Protein AF-A0A0F9F1G6-F1 (afdb_monomer_lite)

Radius of gyration: 12.24 Å; chains: 1; bounding box: 39×17×18 Å

Structure (mmCIF, N/CA/C/O backbone):
data_AF-A0A0F9F1G6-F1
#
_entry.id   AF-A0A0F9F1G6-F1
#
loop_
_atom_site.group_PDB
_atom_site.id
_atom_site.type_symbol
_atom_site.label_atom_id
_atom_site.label_alt_id
_atom_site.label_comp_id
_atom_site.label_asym_id
_atom_site.label_entity_id
_atom_site.label_seq_id
_atom_site.pdbx_PDB_ins_code
_atom_site.Cartn_x
_atom_site.Cartn_y
_atom_site.Cartn_z
_atom_site.occupancy
_atom_site.B_iso_or_equiv
_atom_site.auth_seq_id
_atom_site.auth_comp_id
_atom_site.auth_asym_id
_atom_site.auth_atom_id
_atom_site.pdbx_PDB_model_num
ATOM 1 N N . MET A 1 1 ? -6.753 5.644 7.449 1.00 78.94 1 MET A N 1
ATOM 2 C CA . MET A 1 1 ? -5.510 5.671 6.630 1.00 78.94 1 MET A CA 1
ATOM 3 C C . MET A 1 1 ? -4.416 6.585 7.184 1.00 78.94 1 MET A C 1
ATOM 5 O O . MET A 1 1 ? -4.714 7.637 7.737 1.00 78.94 1 MET A O 1
ATOM 9 N N . LYS A 1 2 ? -3.140 6.199 7.017 1.00 84.81 2 LYS A N 1
ATOM 10 C CA . LYS A 1 2 ? -1.956 7.025 7.323 1.00 84.81 2 LYS A CA 1
ATOM 11 C C . LYS A 1 2 ? -0.962 6.987 6.161 1.00 84.81 2 LYS A C 1
ATOM 13 O O . LYS A 1 2 ? -0.633 5.908 5.680 1.00 84.81 2 LYS A O 1
ATOM 18 N N . THR A 1 3 ? -0.430 8.141 5.769 1.00 90.69 3 THR A N 1
ATOM 19 C CA . THR A 1 3 ? 0.654 8.210 4.780 1.00 90.69 3 THR A CA 1
ATOM 20 C C . THR A 1 3 ? 1.991 7.872 5.433 1.00 90.69 3 THR A C 1
ATOM 22 O O . THR A 1 3 ? 2.333 8.406 6.492 1.00 90.69 3 THR A O 1
ATOM 25 N N . MET A 1 4 ? 2.753 6.975 4.815 1.00 92.44 4 MET A N 1
ATOM 26 C CA . MET A 1 4 ? 4.075 6.565 5.280 1.00 92.44 4 MET A CA 1
ATOM 27 C C . MET A 1 4 ? 4.981 6.165 4.116 1.00 92.44 4 MET A C 1
ATOM 29 O O . MET A 1 4 ? 4.531 6.034 2.984 1.00 92.44 4 MET A O 1
ATOM 33 N N . GLU A 1 5 ? 6.264 5.968 4.401 1.00 94.12 5 GLU A N 1
ATOM 34 C CA . GLU A 1 5 ? 7.210 5.409 3.439 1.00 94.12 5 GLU A CA 1
ATOM 35 C C . GLU A 1 5 ? 7.208 3.875 3.514 1.00 94.12 5 GLU A C 1
ATOM 37 O O . GLU A 1 5 ? 7.242 3.284 4.603 1.00 94.12 5 GLU A O 1
ATOM 42 N N . ALA A 1 6 ? 7.160 3.225 2.354 1.00 92.31 6 ALA A N 1
ATOM 43 C CA . ALA A 1 6 ? 7.194 1.782 2.218 1.00 92.31 6 ALA A CA 1
ATOM 44 C C . ALA A 1 6 ? 8.561 1.240 2.660 1.00 92.31 6 ALA A C 1
ATOM 46 O O . ALA A 1 6 ? 9.580 1.406 1.990 1.00 92.31 6 ALA A O 1
ATOM 47 N N . LYS A 1 7 ? 8.587 0.537 3.796 1.00 92.12 7 LYS A N 1
ATOM 48 C CA . LYS A 1 7 ? 9.812 -0.096 4.318 1.00 92.12 7 LYS A CA 1
ATOM 49 C C . LYS A 1 7 ? 10.260 -1.313 3.503 1.00 92.12 7 LYS A C 1
ATOM 51 O O . LYS A 1 7 ? 11.438 -1.672 3.535 1.00 92.12 7 LYS A O 1
ATOM 56 N N . TYR A 1 8 ? 9.324 -1.932 2.792 1.00 90.31 8 TYR A N 1
ATOM 57 C CA . TYR A 1 8 ? 9.510 -3.138 1.995 1.00 90.31 8 TYR A CA 1
ATOM 58 C C . TYR A 1 8 ? 8.776 -2.973 0.666 1.00 90.31 8 TYR A C 1
ATOM 60 O O . TYR A 1 8 ? 7.817 -2.204 0.592 1.00 90.31 8 TYR A O 1
ATOM 68 N N . ALA A 1 9 ? 9.224 -3.697 -0.361 1.00 91.56 9 ALA A N 1
ATOM 69 C CA . ALA A 1 9 ? 8.460 -3.804 -1.596 1.00 91.56 9 ALA A CA 1
ATOM 70 C C . ALA A 1 9 ? 7.128 -4.515 -1.319 1.00 91.56 9 ALA A C 1
ATOM 72 O O . ALA A 1 9 ? 7.055 -5.411 -0.475 1.00 91.56 9 ALA A O 1
ATOM 73 N N . GLY A 1 10 ? 6.085 -4.103 -2.022 1.00 92.06 10 GLY A N 1
ATOM 74 C CA . GLY A 1 10 ? 4.744 -4.636 -1.869 1.00 92.06 10 GLY A CA 1
ATOM 75 C C . GLY A 1 10 ? 3.916 -4.386 -3.115 1.00 92.06 10 GLY A C 1
ATOM 76 O O . GLY A 1 10 ? 4.440 -4.119 -4.196 1.00 92.06 10 GLY A O 1
ATOM 77 N N . THR A 1 11 ? 2.606 -4.456 -2.953 1.00 92.81 11 THR A N 1
ATOM 78 C CA . THR A 1 11 ? 1.665 -4.265 -4.048 1.00 92.81 11 THR A CA 1
ATOM 79 C C . THR A 1 11 ? 0.504 -3.437 -3.538 1.00 92.81 11 THR A C 1
ATOM 81 O O . THR A 1 11 ? 0.062 -3.611 -2.401 1.00 92.81 11 THR A O 1
ATOM 84 N N . CYS A 1 12 ? 0.036 -2.511 -4.365 1.00 91.50 12 CYS A N 1
ATOM 85 C CA . CYS A 1 12 ? -1.146 -1.735 -4.058 1.00 91.50 12 CYS A CA 1
ATOM 86 C C . CYS A 1 12 ? -2.370 -2.645 -3.971 1.00 91.50 12 CYS A C 1
ATOM 88 O O . CYS A 1 12 ? -2.669 -3.366 -4.918 1.00 91.50 12 CYS A O 1
ATOM 90 N N . VAL A 1 13 ? -3.114 -2.563 -2.873 1.00 89.44 13 VAL A N 1
ATOM 91 C CA . VAL A 1 13 ? -4.339 -3.353 -2.691 1.00 89.44 13 VAL A CA 1
ATOM 92 C C . VAL A 1 13 ? -5.440 -2.935 -3.673 1.00 89.44 13 VAL A C 1
ATOM 94 O O . VAL A 1 13 ? -6.227 -3.776 -4.085 1.00 89.44 13 VAL A O 1
ATOM 97 N N . SER A 1 14 ? -5.470 -1.664 -4.090 1.00 87.56 14 SER A N 1
ATOM 98 C CA . SER A 1 14 ? -6.480 -1.147 -5.025 1.00 87.56 14 SER A CA 1
ATOM 99 C C . SER A 1 14 ? -6.178 -1.518 -6.484 1.00 87.56 14 SER A C 1
ATOM 101 O O . SER A 1 14 ? -6.943 -2.235 -7.121 1.00 87.56 14 SER A O 1
ATOM 103 N N . CYS A 1 15 ? -5.037 -1.077 -7.023 1.00 86.88 15 CYS A N 1
ATOM 104 C CA . CYS A 1 15 ? -4.738 -1.220 -8.454 1.00 86.88 15 CYS A CA 1
ATOM 105 C C . CYS A 1 15 ? -3.776 -2.367 -8.794 1.00 86.88 15 CYS A C 1
ATOM 107 O O . CYS A 1 15 ? -3.426 -2.547 -9.957 1.00 86.88 15 CYS A O 1
ATOM 109 N N . GLN A 1 16 ? -3.288 -3.103 -7.792 1.00 89.75 16 GLN A N 1
ATOM 110 C CA . GLN A 1 16 ? -2.281 -4.160 -7.943 1.00 89.75 16 GLN A CA 1
ATOM 111 C C . GLN A 1 16 ? -0.943 -3.718 -8.568 1.00 89.75 16 GLN A C 1
ATOM 113 O O . GLN A 1 16 ? -0.099 -4.555 -8.888 1.00 89.75 16 GLN A O 1
ATOM 118 N N . ALA A 1 17 ? -0.693 -2.411 -8.695 1.00 89.44 17 ALA A N 1
ATOM 119 C CA . ALA A 1 17 ? 0.606 -1.904 -9.120 1.00 89.44 17 ALA A CA 1
ATOM 120 C C . ALA A 1 17 ? 1.688 -2.227 -8.073 1.00 89.44 17 ALA A C 1
ATOM 122 O O . ALA A 1 17 ? 1.406 -2.205 -6.865 1.00 89.44 17 ALA A O 1
ATOM 123 N N . PRO A 1 18 ? 2.930 -2.510 -8.506 1.00 92.25 18 PRO A N 1
ATOM 124 C CA . PRO A 1 18 ? 4.038 -2.718 -7.587 1.00 92.25 18 PRO A CA 1
ATOM 125 C C . PRO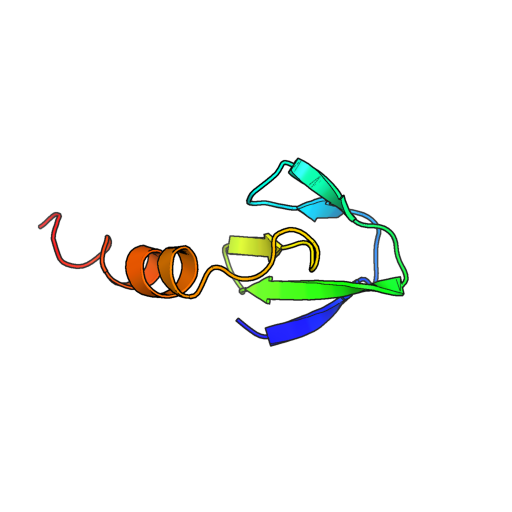 A 1 18 ? 4.313 -1.442 -6.785 1.00 92.25 18 PRO A C 1
ATOM 127 O O . PRO A 1 18 ? 4.287 -0.339 -7.322 1.00 92.25 18 PRO A O 1
ATOM 130 N N . ILE A 1 19 ? 4.584 -1.620 -5.495 1.00 92.25 19 ILE A N 1
ATOM 131 C CA . ILE A 1 19 ? 5.073 -0.588 -4.584 1.00 92.25 19 ILE A CA 1
ATOM 132 C C . ILE A 1 19 ? 6.531 -0.917 -4.288 1.00 92.25 19 ILE A C 1
ATOM 134 O O . ILE A 1 19 ? 6.847 -2.006 -3.798 1.00 92.25 19 ILE A O 1
ATOM 138 N N . TYR A 1 20 ? 7.423 0.025 -4.545 1.00 93.56 20 TYR A N 1
ATOM 139 C CA . TYR A 1 20 ? 8.845 -0.124 -4.284 1.00 93.56 20 TYR A CA 1
ATOM 140 C C . TYR A 1 20 ? 9.222 0.397 -2.895 1.00 93.56 20 TYR A C 1
ATOM 142 O O . TYR A 1 20 ? 8.575 1.262 -2.303 1.00 93.56 20 TYR A O 1
ATOM 150 N N . LYS A 1 21 ? 10.311 -0.147 -2.346 1.00 94.44 21 LYS A N 1
ATOM 151 C CA . LYS A 1 21 ? 10.865 0.322 -1.073 1.00 94.44 21 LYS A CA 1
ATOM 152 C C . LYS A 1 21 ? 11.300 1.785 -1.206 1.00 94.44 21 LYS A C 1
ATOM 154 O O . LYS A 1 21 ? 12.014 2.124 -2.143 1.00 94.44 21 LYS A O 1
ATOM 159 N N . GLY A 1 22 ? 10.928 2.611 -0.233 1.00 92.31 22 GLY A N 1
ATOM 160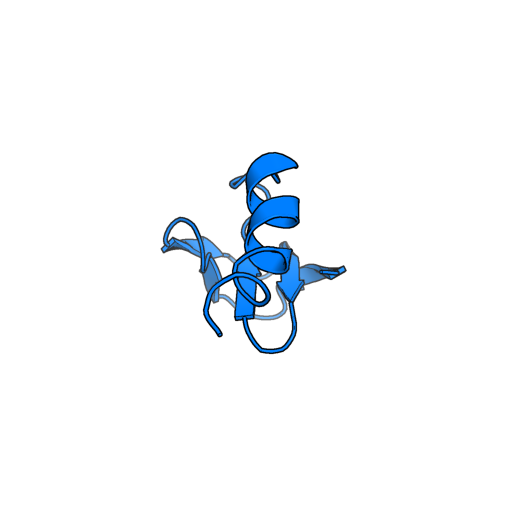 C CA . GLY A 1 22 ? 11.201 4.050 -0.235 1.00 92.31 22 GLY A CA 1
ATOM 161 C C . GLY A 1 22 ? 10.104 4.887 -0.896 1.00 92.31 22 GLY A C 1
ATOM 162 O O . GLY A 1 22 ? 10.148 6.112 -0.820 1.00 92.31 22 GLY A O 1
ATOM 163 N N . GLU A 1 23 ? 9.096 4.264 -1.515 1.00 89.88 23 GLU A N 1
ATOM 164 C CA . GLU A 1 23 ? 7.959 5.007 -2.050 1.00 89.88 23 GLU A CA 1
ATOM 165 C C . GLU A 1 23 ? 7.013 5.459 -0.942 1.00 89.88 23 GLU A C 1
ATOM 167 O O . GLU A 1 23 ? 6.810 4.779 0.067 1.00 89.88 23 GLU A O 1
ATOM 172 N N . LYS A 1 24 ? 6.387 6.618 -1.146 1.00 91.94 24 LYS A N 1
ATOM 173 C CA . LYS A 1 24 ? 5.269 7.041 -0.306 1.00 91.94 24 LYS A CA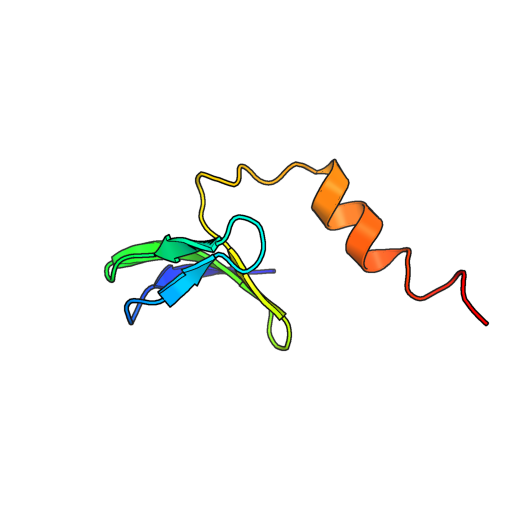 1
ATOM 174 C C . LYS A 1 24 ? 4.059 6.171 -0.625 1.00 91.94 24 LYS A C 1
ATOM 176 O O . LYS A 1 24 ? 3.772 5.916 -1.791 1.00 91.94 24 LYS A O 1
ATOM 181 N N . ILE A 1 25 ? 3.353 5.750 0.415 1.00 90.50 25 ILE A N 1
ATOM 182 C CA . ILE A 1 25 ? 2.135 4.945 0.343 1.00 90.50 25 ILE A CA 1
ATOM 183 C C . ILE A 1 25 ? 1.130 5.422 1.383 1.00 90.50 25 ILE A C 1
ATOM 185 O O . ILE A 1 25 ? 1.506 5.964 2.426 1.00 90.50 25 ILE A O 1
ATOM 189 N N . GLN A 1 26 ? -0.148 5.155 1.142 1.00 90.88 26 GLN A N 1
ATOM 190 C CA . GLN A 1 26 ? -1.150 5.181 2.200 1.00 90.88 26 GLN A CA 1
ATOM 191 C C . GLN A 1 26 ? -1.292 3.774 2.769 1.00 90.88 26 GLN A C 1
ATOM 193 O O . GLN A 1 26 ? -1.404 2.805 2.028 1.00 90.88 26 GLN A O 1
ATOM 198 N N . TRP A 1 27 ? -1.255 3.638 4.089 1.00 87.88 27 TRP A N 1
ATOM 199 C CA . TRP A 1 27 ? -1.423 2.354 4.753 1.00 87.88 27 TRP A CA 1
ATOM 200 C C . TRP A 1 27 ? -2.600 2.392 5.718 1.00 87.88 27 TRP A C 1
ATOM 202 O O . TRP A 1 27 ? -2.796 3.356 6.470 1.00 87.88 27 TRP A O 1
ATOM 212 N N . GLU A 1 28 ? -3.371 1.313 5.710 1.00 87.69 28 GLU A N 1
ATOM 213 C CA . GLU A 1 28 ? -4.484 1.092 6.616 1.00 87.69 28 GLU A CA 1
ATOM 214 C C . GLU A 1 28 ? -4.375 -0.280 7.271 1.00 87.69 28 GLU A C 1
ATOM 216 O O . GLU A 1 28 ? -4.268 -1.316 6.609 1.00 87.69 28 GLU A O 1
ATOM 221 N N . LYS A 1 29 ? -4.390 -0.283 8.606 1.00 86.62 29 LYS A N 1
ATOM 222 C CA . LYS A 1 29 ? -4.294 -1.508 9.394 1.00 86.62 29 LYS A CA 1
ATOM 223 C C . LYS A 1 29 ? -5.494 -2.403 9.092 1.00 86.62 29 LYS A C 1
ATOM 225 O O . LYS A 1 29 ? -6.627 -1.987 9.285 1.00 86.62 29 LYS A O 1
ATOM 230 N N . GLY A 1 30 ? -5.223 -3.641 8.685 1.00 89.06 30 GLY A N 1
ATOM 231 C CA . GLY A 1 30 ? -6.255 -4.625 8.345 1.00 89.06 30 GLY A CA 1
ATOM 232 C C . GLY A 1 30 ? -6.681 -4.615 6.875 1.00 89.06 30 GLY A C 1
ATOM 233 O O . GLY A 1 30 ? -7.293 -5.585 6.452 1.00 89.06 30 GLY A O 1
ATOM 234 N N . ILE A 1 31 ? -6.307 -3.591 6.097 1.00 87.75 31 ILE A N 1
ATOM 235 C CA . ILE A 1 31 ? -6.601 -3.522 4.656 1.00 87.75 31 ILE A CA 1
ATOM 236 C C . ILE A 1 31 ? -5.320 -3.696 3.836 1.00 87.75 31 ILE A C 1
ATOM 238 O O . ILE A 1 31 ? -5.239 -4.584 2.995 1.00 87.75 31 ILE A O 1
ATOM 242 N N . GLY A 1 32 ? -4.284 -2.900 4.121 1.00 89.25 32 GLY A N 1
ATOM 243 C CA . GLY A 1 32 ? -2.987 -2.987 3.451 1.00 89.25 32 GLY A CA 1
ATOM 244 C C . GLY A 1 32 ? -2.469 -1.641 2.949 1.00 89.25 32 GLY A C 1
ATOM 245 O O . GLY A 1 32 ? -2.739 -0.599 3.547 1.00 89.25 32 GLY A O 1
ATOM 246 N N . ALA A 1 33 ? -1.642 -1.684 1.902 1.00 90.12 33 ALA A N 1
ATOM 247 C CA . ALA A 1 33 ? -0.956 -0.526 1.336 1.00 90.12 33 ALA A CA 1
ATOM 248 C C . ALA A 1 33 ? -1.584 -0.086 0.007 1.00 90.12 33 ALA A C 1
ATOM 250 O O . ALA A 1 33 ? -1.924 -0.912 -0.837 1.00 90.12 33 ALA A O 1
ATOM 251 N N . PHE A 1 34 ? -1.656 1.222 -0.201 1.00 89.69 34 PHE A N 1
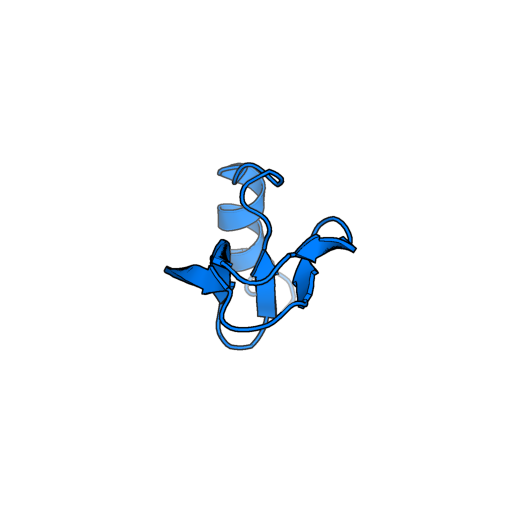ATOM 252 C CA . PHE A 1 34 ? -2.162 1.872 -1.400 1.00 89.69 34 PHE A CA 1
ATOM 253 C C . PHE A 1 34 ? -1.066 2.743 -2.007 1.00 89.69 34 PHE A C 1
ATOM 255 O O . PHE A 1 34 ? -0.366 3.476 -1.298 1.00 89.69 34 PHE A O 1
ATOM 262 N N . CYS A 1 35 ? -0.904 2.640 -3.323 1.00 88.38 35 CYS A N 1
ATOM 263 C CA . CYS A 1 35 ? 0.039 3.460 -4.066 1.00 88.38 35 CYS A CA 1
ATOM 264 C C . CYS A 1 35 ? -0.412 4.925 -4.078 1.00 88.38 35 CYS A C 1
ATOM 266 O O . CYS A 1 35 ? -1.605 5.192 -4.121 1.00 88.38 35 CYS A O 1
ATOM 268 N N . MET A 1 36 ? 0.515 5.885 -4.095 1.00 83.56 36 MET A N 1
ATOM 269 C CA . MET A 1 36 ? 0.130 7.306 -4.192 1.00 83.56 36 MET A CA 1
ATOM 270 C C . MET A 1 36 ? -0.393 7.692 -5.583 1.00 83.56 36 MET A C 1
ATOM 272 O O . MET 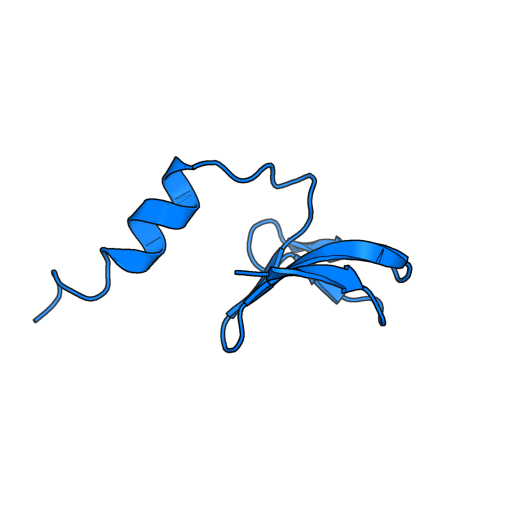A 1 36 ? -1.108 8.673 -5.697 1.00 83.56 36 MET A O 1
ATOM 276 N N . HIS A 1 37 ? -0.064 6.914 -6.624 1.00 77.38 37 HIS A N 1
ATOM 277 C CA . HIS A 1 37 ? -0.593 7.089 -7.988 1.00 77.38 37 HIS A CA 1
ATOM 278 C C . HIS A 1 37 ? -2.055 6.675 -8.122 1.00 77.38 37 HIS A C 1
ATOM 280 O O . HIS A 1 37 ? -2.717 7.020 -9.094 1.00 77.38 37 HIS A O 1
ATOM 286 N N . CYS A 1 38 ? -2.553 5.918 -7.152 1.00 71.81 38 CYS A N 1
ATOM 287 C CA . CYS A 1 38 ? -3.939 5.516 -7.037 1.00 71.81 38 CYS A CA 1
ATOM 288 C C . CYS A 1 38 ? -4.764 6.693 -6.511 1.00 71.81 38 CYS A C 1
ATOM 290 O O . CYS A 1 38 ? -5.611 6.460 -5.656 1.00 71.81 38 CYS A O 1
ATOM 292 N N . ASP A 1 39 ? -4.387 7.910 -6.938 1.00 55.81 39 ASP A N 1
ATOM 293 C CA . ASP A 1 39 ? -4.648 9.212 -6.336 1.00 55.81 39 ASP A CA 1
ATOM 294 C C . ASP A 1 39 ? -5.971 9.155 -5.611 1.00 55.81 39 ASP A C 1
ATOM 296 O O . ASP A 1 39 ? -6.975 8.829 -6.239 1.00 55.81 39 ASP A O 1
ATOM 300 N N . GLY A 1 40 ? -5.911 9.335 -4.290 1.00 53.47 40 GLY A N 1
ATOM 301 C CA . GLY A 1 40 ? -7.020 9.102 -3.384 1.00 53.47 40 GLY A CA 1
ATOM 302 C C . GLY A 1 40 ? -8.251 9.858 -3.843 1.00 53.47 40 GLY A C 1
ATOM 303 O O . GLY A 1 40 ? -8.468 10.990 -3.420 1.00 53.47 40 GLY A O 1
ATOM 304 N N . ASP A 1 41 ? -9.051 9.212 -4.686 1.00 49.09 41 ASP A N 1
ATOM 305 C CA . ASP A 1 41 ? -10.397 9.621 -4.986 1.00 49.09 41 ASP A CA 1
ATOM 306 C C . ASP A 1 41 ? -11.066 9.637 -3.621 1.00 49.09 41 ASP A C 1
ATOM 308 O O . ASP A 1 41 ? -11.296 8.603 -2.986 1.00 49.09 41 ASP 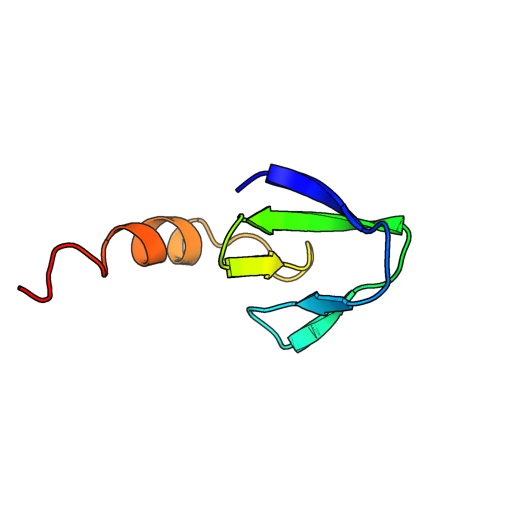A O 1
ATOM 312 N N . GLU A 1 42 ? -11.319 10.847 -3.142 1.00 50.03 42 GLU A N 1
ATOM 313 C CA . GLU A 1 42 ? -12.135 11.162 -1.975 1.00 50.03 42 GLU A CA 1
ATOM 314 C C . GLU A 1 42 ? -13.422 10.302 -1.986 1.00 50.03 42 GLU A C 1
ATOM 316 O O . GLU A 1 42 ? -13.888 9.830 -0.951 1.00 50.03 42 GLU A O 1
ATOM 321 N N . TRP A 1 43 ? -13.874 9.935 -3.192 1.00 49.72 43 TRP A N 1
ATOM 322 C CA . TRP A 1 43 ? -14.943 8.993 -3.502 1.00 49.72 43 TRP A CA 1
ATOM 323 C C . TRP A 1 43 ? -14.723 7.512 -3.099 1.00 49.72 43 TRP A C 1
ATOM 325 O O . TRP A 1 43 ? -15.685 6.859 -2.689 1.00 49.72 43 TRP A O 1
ATOM 335 N N . LEU A 1 44 ? -13.512 6.945 -3.177 1.00 52.81 44 LEU A N 1
ATOM 336 C CA . LEU A 1 44 ? -13.240 5.556 -2.750 1.00 52.81 44 LEU A CA 1
ATOM 337 C C . LEU A 1 44 ? -13.054 5.449 -1.228 1.00 52.81 44 LEU A C 1
ATOM 339 O O . LEU A 1 44 ? -13.432 4.445 -0.621 1.00 52.81 44 LEU A O 1
ATOM 343 N N . ILE A 1 45 ? -12.513 6.497 -0.601 1.00 53.69 45 ILE A N 1
ATOM 344 C CA . ILE A 1 45 ? -12.250 6.540 0.843 1.00 53.69 45 ILE A CA 1
ATOM 345 C C . ILE A 1 45 ? -13.545 6.738 1.651 1.00 53.69 45 ILE A C 1
ATOM 347 O O . ILE A 1 45 ? -13.721 6.095 2.687 1.00 53.69 45 ILE A O 1
ATOM 351 N N . GLU A 1 46 ? -14.481 7.571 1.182 1.00 50.94 46 GLU A N 1
ATOM 352 C CA . GLU A 1 46 ? -15.765 7.778 1.871 1.00 50.94 46 GLU A CA 1
ATOM 353 C C . GLU A 1 46 ? -16.742 6.598 1.733 1.00 50.94 46 GLU A C 1
ATOM 355 O O . GLU A 1 46 ? -17.550 6.368 2.637 1.00 50.94 46 GLU A O 1
ATOM 360 N N . ASN A 1 47 ? -16.668 5.823 0.646 1.00 52.28 47 ASN A N 1
ATOM 361 C CA . ASN A 1 47 ? -17.591 4.706 0.414 1.00 52.28 47 ASN A CA 1
ATOM 362 C C . ASN A 1 47 ? -17.133 3.384 1.046 1.00 52.28 47 ASN A C 1
ATOM 364 O O . ASN A 1 47 ? -17.979 2.637 1.537 1.00 52.28 47 ASN A O 1
ATOM 368 N N . ALA A 1 48 ? -15.823 3.150 1.191 1.00 51.41 48 ALA A N 1
ATOM 369 C CA . ALA A 1 48 ? -15.313 2.002 1.952 1.00 51.41 48 ALA A CA 1
ATOM 370 C C . ALA A 1 48 ? -15.732 2.030 3.442 1.00 51.41 48 ALA A C 1
ATOM 372 O O . ALA A 1 48 ? -15.823 0.987 4.087 1.00 51.41 48 ALA A O 1
ATOM 373 N N . ALA A 1 49 ? -16.028 3.214 3.995 1.00 49.72 49 ALA A N 1
ATOM 374 C CA . ALA A 1 49 ? -16.530 3.380 5.361 1.00 49.72 49 ALA A CA 1
ATOM 375 C C . ALA A 1 49 ? -18.070 3.316 5.485 1.00 49.72 49 ALA A C 1
ATOM 377 O O . ALA A 1 49 ? -18.585 3.227 6.604 1.00 49.72 49 ALA A O 1
ATOM 378 N N . LYS A 1 50 ? -18.815 3.372 4.368 1.00 50.28 50 LYS A N 1
ATOM 379 C CA . LYS A 1 50 ? -20.291 3.332 4.343 1.00 50.28 50 LYS A CA 1
ATOM 380 C C . LYS A 1 50 ? -20.860 1.951 4.004 1.00 50.28 50 LYS A C 1
ATOM 382 O O . LYS A 1 50 ? -21.884 1.585 4.576 1.00 50.28 50 LYS A O 1
ATOM 387 N N . GLU A 1 51 ? -20.160 1.130 3.222 1.00 47.72 51 GLU A N 1
ATOM 388 C CA . GLU A 1 51 ? -20.561 -0.255 2.891 1.00 47.72 51 GLU A CA 1
ATOM 389 C C . GLU A 1 51 ? -20.460 -1.267 4.059 1.00 47.72 51 GLU A C 1
ATOM 391 O O . GLU A 1 51 ? -20.531 -2.474 3.852 1.00 47.72 51 GLU A O 1
ATOM 396 N N . GLN A 1 52 ? -20.329 -0.809 5.310 1.00 53.41 52 GLN A N 1
ATOM 397 C CA . GLN A 1 52 ? -20.481 -1.652 6.510 1.00 53.41 52 GLN A CA 1
ATOM 398 C C . GLN A 1 52 ? -21.641 -1.221 7.426 1.00 53.41 52 GLN A C 1
ATOM 400 O O . GLN A 1 52 ? -21.700 -1.643 8.578 1.00 53.41 52 GLN A O 1
ATOM 405 N N . ARG A 1 53 ? -22.567 -0.373 6.949 1.00 53.69 53 ARG A N 1
ATOM 406 C CA . ARG A 1 53 ? -23.816 -0.049 7.677 1.00 53.69 53 ARG A CA 1
ATOM 407 C C . ARG A 1 53 ? -25.108 -0.342 6.916 1.00 53.69 53 ARG A C 1
ATOM 409 O O . ARG A 1 53 ? -26.171 -0.167 7.498 1.00 53.69 53 ARG A O 1
ATOM 416 N N . GLU A 1 54 ? -25.036 -0.768 5.658 1.00 53.75 54 GLU A N 1
ATOM 417 C CA . GLU A 1 54 ? -26.235 -1.025 4.839 1.00 53.75 54 GLU A CA 1
ATOM 418 C C . GLU A 1 54 ? -26.448 -2.503 4.484 1.00 53.75 54 GLU A C 1
ATOM 420 O O . GLU A 1 54 ? -27.405 -2.823 3.788 1.00 53.75 54 GLU A O 1
ATOM 425 N N . ASN A 1 55 ? -25.626 -3.414 5.015 1.00 51.56 55 ASN A N 1
ATOM 426 C CA . ASN A 1 55 ? -25.880 -4.854 4.947 1.00 51.56 55 ASN A CA 1
ATOM 427 C C . ASN A 1 55 ? -25.966 -5.425 6.377 1.00 51.56 55 ASN A C 1
ATOM 429 O O . ASN A 1 55 ? -25.004 -6.002 6.877 1.00 51.56 55 ASN A O 1
ATOM 433 N N . GLU A 1 56 ? -27.136 -5.179 6.983 1.00 47.31 56 GLU A N 1
ATOM 434 C CA . GLU A 1 56 ? -27.742 -5.809 8.181 1.00 47.31 56 GLU A CA 1
ATOM 435 C C . GLU A 1 56 ? -27.098 -5.612 9.567 1.00 47.31 56 GLU A C 1
ATOM 437 O O . GLU A 1 56 ? -26.045 -6.208 9.882 1.00 47.31 56 GLU A O 1
#

Organism: NCBI:txid412755

Foldseek 3Di:
DDKDFACAWDAALPPRHTDHGRAIWDADPPRGTHHCVVPPPVVVVVVVVVVVPPPD

Sequence (56 aa):
MKTMEAKYAGTCVSCQAPIYKGEKIQWEKGIGAFCMHCDGDEWLIENAAKEQRENE

Secondary structure (DSSP, 8-state):
-EEEE-SS-EE-TTT--EE-TT-EEEEETTTEEEETTS---HHHHHHHTTTTSS--

pLDDT: mean 76.98, std 17.99, range [47.31, 94.44]